Protein AF-A0AAV2PK85-F1 (afdb_monomer_lite)

pLDDT: mean 92.39, std 6.89, range [56.84, 98.12]

Structure (mmCIF, N/CA/C/O backbone):
data_AF-A0AAV2PK85-F1
#
_entry.id   AF-A0AAV2PK85-F1
#
loop_
_atom_site.group_PDB
_atom_site.id
_atom_site.type_symbol
_atom_site.label_atom_id
_atom_site.label_alt_id
_atom_site.label_comp_id
_atom_site.label_asym_id
_atom_site.label_entity_id
_atom_site.label_seq_id
_atom_site.pdbx_PDB_ins_code
_atom_site.Cartn_x
_atom_site.Cartn_y
_atom_site.Cartn_z
_atom_site.occupancy
_atom_site.B_iso_or_equiv
_atom_site.auth_seq_id
_atom_site.auth_comp_id
_atom_site.auth_asym_id
_atom_site.auth_atom_id
_atom_site.pdbx_PDB_model_num
ATOM 1 N N . GLY A 1 1 ? 4.253 -6.127 -37.379 1.00 59.47 1 GLY A N 1
ATOM 2 C CA . GLY A 1 1 ? 5.502 -5.522 -37.880 1.00 59.47 1 GLY A CA 1
ATOM 3 C C . GLY A 1 1 ? 6.590 -5.664 -36.836 1.00 59.47 1 GLY A C 1
ATOM 4 O O . GLY A 1 1 ? 6.291 -5.507 -35.657 1.00 59.47 1 GLY A O 1
ATOM 5 N N . VAL A 1 2 ? 7.814 -6.000 -37.244 1.00 76.62 2 VAL A N 1
ATOM 6 C CA . VAL A 1 2 ? 8.973 -6.124 -36.342 1.00 76.62 2 VAL A CA 1
ATOM 7 C C . VAL A 1 2 ? 9.462 -4.723 -35.966 1.00 76.62 2 VAL A C 1
ATOM 9 O O . VAL A 1 2 ? 9.690 -3.897 -36.845 1.00 76.62 2 VAL A O 1
ATOM 12 N N . LYS A 1 3 ? 9.608 -4.435 -34.667 1.00 79.31 3 LYS A N 1
ATOM 13 C CA . LYS A 1 3 ? 10.237 -3.194 -34.188 1.00 79.31 3 LYS A CA 1
ATOM 14 C C . LYS A 1 3 ? 11.736 -3.431 -34.026 1.00 79.31 3 LYS A C 1
ATOM 16 O O . LYS A 1 3 ? 12.142 -4.117 -33.093 1.00 79.31 3 LYS A O 1
ATOM 21 N N . ILE A 1 4 ? 12.535 -2.855 -34.920 1.00 84.31 4 ILE A N 1
ATOM 22 C CA . ILE A 1 4 ? 13.999 -2.849 -34.819 1.00 84.31 4 ILE A CA 1
ATOM 23 C C . ILE A 1 4 ? 14.411 -1.729 -33.852 1.00 84.31 4 ILE A C 1
ATOM 25 O O . ILE A 1 4 ? 13.827 -0.644 -33.865 1.00 84.31 4 ILE A O 1
ATOM 29 N N . ARG A 1 5 ? 15.370 -2.014 -32.968 1.00 86.06 5 ARG A N 1
ATOM 30 C CA . ARG A 1 5 ? 15.895 -1.085 -31.957 1.00 86.06 5 ARG A CA 1
ATOM 31 C C . ARG A 1 5 ? 17.401 -0.948 -32.137 1.00 86.06 5 ARG A C 1
ATOM 33 O O . ARG A 1 5 ? 18.081 -1.954 -32.322 1.00 86.06 5 ARG A O 1
ATOM 40 N N . GLU A 1 6 ? 17.906 0.276 -32.058 1.00 90.19 6 GLU A N 1
ATOM 41 C CA . GLU A 1 6 ? 19.338 0.551 -32.184 1.00 90.19 6 GLU A CA 1
ATOM 42 C C . GLU A 1 6 ? 20.122 0.024 -30.968 1.00 90.19 6 GLU A C 1
ATOM 44 O O . GLU A 1 6 ? 19.584 0.024 -29.848 1.00 90.19 6 GLU A O 1
ATOM 49 N N . PRO A 1 7 ? 21.381 -0.417 -31.148 1.00 90.00 7 PRO A N 1
ATOM 50 C CA . PRO A 1 7 ? 22.271 -0.730 -30.033 1.00 90.00 7 PRO A CA 1
ATOM 51 C C . PRO A 1 7 ? 22.404 0.459 -29.069 1.00 90.00 7 PRO A C 1
ATOM 53 O O . PRO A 1 7 ? 22.526 1.604 -29.490 1.00 90.00 7 PRO A O 1
ATOM 56 N N . GLY A 1 8 ? 22.352 0.189 -27.768 1.00 89.31 8 GLY A N 1
ATOM 57 C CA . GLY A 1 8 ? 22.358 1.189 -26.697 1.00 89.31 8 GLY A CA 1
ATOM 58 C C . GLY A 1 8 ? 20.991 1.813 -26.391 1.00 89.31 8 GLY A C 1
ATOM 59 O O . GLY A 1 8 ? 20.847 2.497 -25.377 1.00 89.31 8 GLY A O 1
ATOM 60 N N . SER A 1 9 ? 19.963 1.576 -27.214 1.00 93.56 9 SER A N 1
ATOM 61 C CA . SER A 1 9 ? 18.636 2.144 -26.955 1.00 93.56 9 SER A CA 1
ATOM 62 C C . SER A 1 9 ? 17.990 1.549 -25.700 1.00 93.56 9 SER A C 1
ATOM 64 O O . SER A 1 9 ? 18.077 0.346 -25.431 1.00 93.56 9 SER A O 1
ATOM 66 N N . THR A 1 10 ? 17.297 2.407 -24.945 1.00 93.81 10 THR A N 1
ATOM 67 C CA . THR A 1 10 ? 16.518 2.011 -23.767 1.00 93.81 10 THR A CA 1
ATOM 68 C C . THR A 1 10 ? 15.038 2.311 -23.960 1.00 93.81 10 THR A C 1
ATOM 70 O O . THR A 1 10 ? 14.653 3.329 -24.536 1.00 93.81 10 THR A O 1
ATOM 73 N N . TRP A 1 11 ? 14.181 1.412 -23.486 1.00 93.44 11 TRP A N 1
ATOM 74 C CA . TRP A 1 11 ? 12.735 1.623 -23.458 1.00 93.44 11 TRP A CA 1
ATOM 75 C C . TRP A 1 11 ? 12.108 0.960 -22.237 1.00 93.44 11 TRP A C 1
ATOM 77 O O . TRP A 1 11 ? 12.751 0.202 -21.516 1.00 93.44 11 TRP A O 1
ATOM 87 N N . PHE A 1 12 ? 10.835 1.259 -21.997 1.00 91.94 12 PHE A N 1
ATOM 88 C CA . PHE A 1 12 ? 10.068 0.647 -20.920 1.00 91.94 12 PHE A CA 1
ATOM 89 C C . PHE A 1 12 ? 8.977 -0.248 -21.496 1.00 91.94 12 PHE A C 1
ATOM 91 O O . PHE A 1 12 ? 8.308 0.126 -22.460 1.00 91.94 12 PHE A O 1
ATOM 98 N N . ASP A 1 13 ? 8.809 -1.412 -20.883 1.00 92.31 13 ASP A N 1
ATOM 99 C CA . ASP A 1 13 ? 7.694 -2.327 -21.100 1.00 92.31 13 ASP A CA 1
ATOM 100 C C . ASP A 1 13 ? 7.102 -2.677 -19.728 1.00 92.31 13 ASP A C 1
ATOM 102 O O . ASP A 1 13 ? 7.661 -3.466 -18.958 1.00 92.31 13 ASP A O 1
ATOM 106 N N . GLY A 1 14 ? 6.037 -1.961 -19.357 1.00 91.44 14 GLY A N 1
ATOM 107 C CA . GLY A 1 14 ? 5.518 -1.945 -17.991 1.00 91.44 14 GLY A CA 1
ATOM 108 C C . GLY A 1 14 ? 6.608 -1.595 -16.971 1.00 91.44 14 GLY A C 1
ATOM 109 O O . GLY A 1 14 ? 7.256 -0.552 -17.058 1.00 91.44 14 GLY A O 1
ATOM 110 N N . CYS A 1 15 ? 6.836 -2.500 -16.017 1.00 95.81 15 CYS A N 1
ATOM 111 C CA . CYS A 1 15 ? 7.839 -2.353 -14.958 1.00 95.81 15 CYS A CA 1
ATOM 112 C C . CYS A 1 15 ? 9.232 -2.877 -15.312 1.00 95.81 15 CYS A C 1
ATOM 114 O O . CYS A 1 15 ? 10.059 -3.092 -14.420 1.00 95.81 15 CYS A O 1
ATOM 116 N N . LYS A 1 16 ? 9.498 -3.095 -16.599 1.00 95.38 16 LYS A N 1
ATOM 117 C CA . LYS A 1 16 ? 10.803 -3.521 -17.093 1.00 95.38 16 LYS A CA 1
ATOM 118 C C . LYS A 1 16 ? 11.438 -2.383 -17.877 1.00 95.38 16 LYS A C 1
ATOM 120 O O . LYS A 1 16 ? 10.850 -1.875 -18.830 1.00 95.38 16 LYS A O 1
ATOM 125 N N . LYS A 1 17 ? 12.640 -1.992 -17.470 1.00 95.00 17 LYS A N 1
ATOM 126 C CA . LYS A 1 17 ? 13.553 -1.212 -18.296 1.00 95.00 17 LYS A CA 1
ATOM 127 C C . LYS A 1 17 ? 14.284 -2.198 -19.197 1.00 95.00 17 LYS A C 1
ATOM 129 O O . LYS A 1 17 ? 14.860 -3.173 -18.724 1.00 95.00 17 LYS A O 1
ATOM 134 N N . MET A 1 18 ? 14.207 -1.951 -20.488 1.00 95.31 18 MET A N 1
ATOM 135 C CA . MET A 1 18 ? 14.753 -2.797 -21.529 1.00 95.31 18 MET A CA 1
ATOM 136 C C . MET A 1 18 ? 15.912 -2.050 -22.178 1.00 95.31 18 MET A C 1
ATOM 138 O O . MET A 1 18 ? 15.741 -0.882 -22.534 1.00 95.31 18 MET A O 1
ATOM 142 N N . THR A 1 19 ? 17.051 -2.711 -22.342 1.00 95.31 19 THR A N 1
ATOM 143 C CA . THR A 1 19 ? 18.222 -2.156 -23.033 1.00 95.31 19 THR A CA 1
ATOM 144 C C . THR A 1 19 ? 18.630 -3.110 -24.146 1.00 95.31 19 THR A C 1
ATOM 146 O O . THR A 1 19 ? 18.769 -4.308 -23.902 1.00 95.31 19 THR A O 1
ATOM 149 N N . CYS A 1 20 ? 18.790 -2.604 -25.369 1.00 94.38 20 CYS A N 1
ATOM 150 C CA . CYS A 1 20 ? 19.356 -3.380 -26.473 1.00 94.38 20 CYS A CA 1
ATOM 151 C C . CYS A 1 20 ? 20.879 -3.228 -26.454 1.00 94.38 20 CYS A C 1
ATOM 153 O O . CYS A 1 20 ? 21.383 -2.141 -26.711 1.00 94.38 20 CYS A O 1
ATOM 155 N N . GLU A 1 21 ? 21.619 -4.293 -26.173 1.00 93.75 21 GLU A N 1
ATOM 156 C CA . GLU A 1 21 ? 23.083 -4.300 -26.155 1.00 93.75 21 GLU A CA 1
ATOM 157 C C . GLU A 1 21 ? 23.589 -5.382 -27.103 1.00 93.75 21 GLU A C 1
ATOM 159 O O . GLU A 1 21 ? 23.391 -6.574 -26.870 1.00 93.75 21 GLU A O 1
ATOM 164 N N . SER A 1 22 ? 24.218 -4.960 -28.203 1.00 89.25 22 SER A N 1
ATOM 165 C CA . SER A 1 22 ? 24.860 -5.861 -29.172 1.00 89.25 22 SER A CA 1
ATOM 166 C C . SER A 1 22 ? 23.969 -7.033 -29.621 1.00 89.25 22 SER A C 1
ATOM 168 O O . SER A 1 22 ? 24.406 -8.179 -29.663 1.00 89.25 22 SER A O 1
ATOM 170 N N . GLY A 1 23 ? 22.694 -6.754 -29.919 1.00 87.00 23 GLY A N 1
ATOM 171 C CA . GLY A 1 23 ? 21.713 -7.756 -30.362 1.00 87.00 23 GLY A CA 1
ATOM 172 C C . GLY A 1 23 ? 20.995 -8.514 -29.237 1.00 87.00 23 GLY A C 1
ATOM 173 O O . GLY A 1 23 ? 20.079 -9.283 -29.521 1.00 87.00 23 GLY A O 1
ATOM 174 N N . ASN A 1 24 ? 21.347 -8.270 -27.972 1.00 91.06 24 ASN A N 1
ATOM 175 C CA . ASN A 1 24 ? 20.694 -8.858 -26.804 1.00 91.06 24 ASN A CA 1
ATOM 176 C C . ASN A 1 24 ? 19.797 -7.844 -26.094 1.00 91.06 24 ASN A C 1
ATOM 178 O O . ASN A 1 24 ? 20.070 -6.647 -26.081 1.00 91.06 24 ASN A O 1
ATOM 182 N N . ILE A 1 25 ? 18.720 -8.331 -25.476 1.00 93.44 25 ILE A N 1
ATOM 183 C CA . ILE A 1 25 ? 17.814 -7.500 -24.678 1.00 93.44 25 ILE A CA 1
ATOM 184 C C . ILE A 1 25 ? 18.058 -7.770 -23.194 1.00 93.44 25 ILE A C 1
ATOM 186 O O . ILE A 1 25 ? 17.612 -8.792 -22.665 1.00 93.44 25 ILE A O 1
ATOM 190 N N . ASN A 1 26 ? 18.681 -6.810 -22.517 1.00 95.06 26 ASN A N 1
ATOM 191 C CA . ASN A 1 26 ? 18.799 -6.787 -21.064 1.00 95.06 26 ASN A CA 1
ATOM 192 C C . ASN A 1 26 ? 17.505 -6.254 -20.446 1.00 95.06 26 ASN A C 1
ATOM 194 O O . ASN A 1 26 ? 16.913 -5.295 -20.946 1.00 95.06 26 ASN A O 1
ATOM 198 N N . LYS A 1 27 ? 17.048 -6.891 -19.364 1.00 95.06 27 LYS A N 1
ATOM 199 C CA . LYS A 1 27 ? 15.785 -6.560 -18.691 1.00 95.06 27 LYS A CA 1
ATOM 200 C C . LYS A 1 27 ? 16.057 -6.272 -17.225 1.00 95.06 27 LYS A C 1
ATOM 202 O O . LYS A 1 27 ? 16.444 -7.163 -16.475 1.00 95.06 27 LYS A O 1
ATOM 207 N N . GLU A 1 28 ? 15.784 -5.049 -16.810 1.00 95.44 28 GLU A N 1
ATOM 208 C CA . GLU A 1 28 ? 15.950 -4.592 -15.436 1.00 95.44 28 GLU A CA 1
ATOM 209 C C . GLU A 1 28 ? 14.611 -4.147 -14.858 1.00 95.44 28 GLU A C 1
ATOM 211 O O . GLU A 1 28 ? 13.704 -3.733 -15.579 1.00 95.44 28 GLU A O 1
ATOM 216 N N . PHE A 1 29 ? 14.472 -4.190 -13.536 1.00 95.19 29 PHE A N 1
ATOM 217 C CA . PHE A 1 29 ? 13.296 -3.620 -12.887 1.00 95.19 29 PHE A CA 1
ATOM 218 C C . PHE A 1 29 ? 13.336 -2.087 -12.956 1.00 95.19 29 PHE A C 1
ATOM 220 O O . PHE A 1 29 ? 14.317 -1.461 -12.549 1.00 95.19 29 PHE A O 1
ATOM 227 N N . ALA A 1 30 ? 12.251 -1.476 -13.431 1.00 94.50 30 ALA A N 1
ATOM 228 C CA . ALA A 1 30 ? 12.103 -0.029 -13.551 1.00 94.50 30 ALA A CA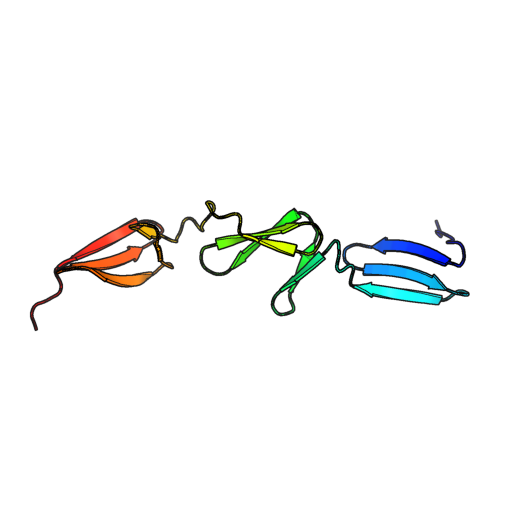 1
ATOM 229 C C . ALA A 1 30 ? 11.850 0.629 -12.179 1.00 94.50 30 ALA A C 1
ATOM 231 O O . ALA A 1 30 ? 10.744 1.084 -11.885 1.00 94.50 30 ALA A O 1
ATOM 232 N N . LYS A 1 31 ? 12.887 0.685 -11.332 1.00 91.31 31 LYS A N 1
ATOM 233 C CA . LYS A 1 31 ? 12.827 1.181 -9.940 1.00 91.31 31 LYS A CA 1
ATOM 234 C C . LYS A 1 31 ? 12.258 2.594 -9.783 1.00 91.31 31 LYS A C 1
ATOM 236 O O . LYS A 1 31 ? 11.781 2.918 -8.711 1.00 91.31 31 LYS A O 1
ATOM 241 N N . ASN A 1 32 ? 12.324 3.426 -10.819 1.00 91.12 32 ASN A N 1
ATOM 242 C CA . ASN A 1 32 ? 11.833 4.808 -10.824 1.00 91.12 32 ASN A CA 1
ATOM 243 C C . ASN A 1 32 ? 10.418 4.964 -11.409 1.00 91.12 32 ASN A C 1
ATOM 245 O O . ASN A 1 32 ? 9.920 6.079 -11.520 1.00 91.12 32 ASN A O 1
ATOM 249 N N . LYS A 1 33 ? 9.788 3.864 -11.830 1.00 91.75 33 LYS A N 1
ATOM 250 C CA . LYS A 1 33 ? 8.418 3.845 -12.360 1.00 91.75 33 LYS A CA 1
ATOM 251 C C . LYS A 1 33 ? 7.517 2.860 -11.637 1.00 91.75 33 LYS A C 1
ATOM 253 O O . LYS A 1 33 ? 6.306 2.974 -11.732 1.00 91.75 33 LYS A O 1
ATOM 258 N N . CYS A 1 34 ? 8.090 1.877 -10.955 1.00 96.75 34 CYS A N 1
ATOM 259 C CA . CYS A 1 34 ? 7.321 0.814 -10.341 1.00 96.75 34 CYS A CA 1
ATOM 260 C C . CYS A 1 34 ? 7.756 0.547 -8.918 1.00 96.75 34 CYS A C 1
ATOM 262 O O . CYS A 1 34 ? 8.939 0.569 -8.581 1.00 96.75 34 CYS A O 1
ATOM 264 N N . CYS A 1 35 ? 6.766 0.225 -8.104 1.00 97.25 35 CYS A N 1
ATOM 265 C CA . CYS A 1 35 ? 6.942 -0.085 -6.706 1.00 97.25 35 CYS A CA 1
ATOM 266 C C . CYS A 1 35 ? 6.965 -1.598 -6.548 1.00 97.25 35 CYS A C 1
ATOM 268 O O . CYS A 1 35 ? 6.103 -2.292 -7.085 1.00 97.25 35 CYS A O 1
ATOM 270 N N . LYS A 1 36 ? 7.936 -2.117 -5.795 1.00 96.25 36 LYS A N 1
ATOM 271 C CA . LYS A 1 36 ? 7.963 -3.522 -5.384 1.00 96.25 36 LYS A CA 1
ATOM 2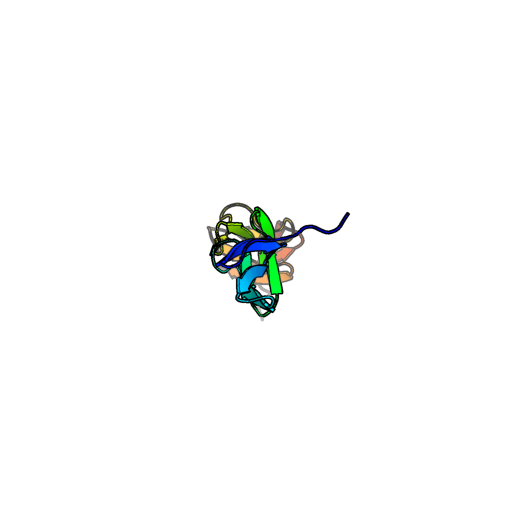72 C C . LYS A 1 36 ? 7.742 -3.590 -3.880 1.00 96.25 36 LYS A C 1
ATOM 274 O O . LYS A 1 36 ? 8.628 -3.223 -3.115 1.00 96.25 36 LYS A O 1
ATOM 279 N N . VAL A 1 37 ? 6.566 -4.045 -3.461 1.00 94.81 37 VAL A N 1
ATOM 280 C CA . VAL A 1 37 ? 6.169 -4.123 -2.048 1.00 94.81 37 VAL A CA 1
ATOM 281 C C . VAL A 1 37 ? 5.824 -5.570 -1.726 1.00 94.81 37 VAL A C 1
ATOM 283 O O . VAL A 1 37 ? 4.920 -6.136 -2.334 1.00 94.81 37 VAL A O 1
ATOM 286 N N . ASN A 1 38 ? 6.566 -6.180 -0.795 1.00 92.44 38 ASN A N 1
ATOM 287 C CA . ASN A 1 38 ? 6.383 -7.576 -0.367 1.00 92.44 38 ASN A CA 1
ATOM 288 C C . ASN A 1 38 ? 6.275 -8.566 -1.546 1.00 92.44 38 ASN A C 1
ATOM 290 O O . ASN A 1 38 ? 5.396 -9.418 -1.586 1.00 92.44 38 ASN A O 1
ATOM 294 N N . GLY A 1 39 ? 7.132 -8.404 -2.558 1.00 92.94 39 GLY A N 1
ATOM 295 C CA . GLY A 1 39 ? 7.138 -9.253 -3.757 1.00 92.94 39 GLY A CA 1
ATOM 296 C C . GLY A 1 39 ? 6.114 -8.877 -4.834 1.00 92.94 39 GLY A C 1
ATOM 297 O O . GLY A 1 39 ? 6.315 -9.248 -5.988 1.00 92.94 39 GLY A O 1
ATOM 298 N N . THR A 1 40 ? 5.097 -8.075 -4.512 1.00 95.56 40 THR A N 1
ATOM 299 C CA . THR A 1 40 ? 4.108 -7.584 -5.484 1.00 95.56 40 THR A CA 1
ATOM 300 C C . THR A 1 40 ? 4.630 -6.344 -6.203 1.00 95.56 40 THR A C 1
ATOM 302 O O . THR A 1 40 ? 5.251 -5.475 -5.586 1.00 95.56 40 THR A O 1
ATOM 305 N N . VAL A 1 41 ? 4.393 -6.265 -7.513 1.00 96.44 41 VAL A N 1
ATOM 306 C CA . VAL A 1 41 ? 4.803 -5.141 -8.361 1.00 96.44 41 VAL A CA 1
ATOM 307 C C . VAL A 1 41 ? 3.589 -4.288 -8.708 1.00 96.44 41 VAL A C 1
ATOM 309 O O . VAL A 1 41 ? 2.583 -4.813 -9.175 1.00 96.44 41 VAL A O 1
ATOM 312 N N . TYR A 1 42 ? 3.726 -2.980 -8.517 1.00 96.62 42 TYR A N 1
ATOM 313 C CA . TYR A 1 42 ? 2.714 -1.978 -8.827 1.00 96.62 42 TYR A CA 1
ATOM 314 C C . TYR A 1 42 ? 3.263 -0.999 -9.864 1.00 96.62 42 TYR A C 1
ATOM 316 O O . TYR A 1 42 ? 4.381 -0.494 -9.701 1.00 96.62 42 TYR A O 1
ATOM 324 N N . THR A 1 43 ? 2.499 -0.738 -10.925 1.00 96.38 43 THR A N 1
ATOM 325 C CA . THR A 1 43 ? 2.847 0.279 -11.928 1.00 96.38 43 THR A CA 1
ATOM 326 C C . THR A 1 43 ? 2.647 1.684 -11.371 1.00 96.38 43 THR A C 1
ATOM 328 O O . THR A 1 43 ? 1.906 1.874 -10.408 1.00 96.38 43 THR A O 1
ATOM 331 N N . ASP A 1 44 ? 3.274 2.681 -11.991 1.00 95.12 44 ASP A N 1
ATOM 332 C CA . ASP A 1 44 ? 3.046 4.084 -11.641 1.00 95.12 44 ASP A CA 1
ATOM 333 C C . ASP A 1 44 ? 1.547 4.430 -11.659 1.00 95.12 44 ASP A C 1
ATOM 335 O O . ASP A 1 44 ? 0.809 4.003 -12.551 1.00 95.12 44 ASP A O 1
ATOM 339 N N . GLY A 1 45 ? 1.087 5.142 -10.633 1.00 93.81 45 GLY A N 1
ATOM 340 C CA . GLY A 1 45 ? -0.317 5.486 -10.412 1.00 93.81 45 GLY A CA 1
ATOM 341 C C . GLY A 1 45 ? -1.209 4.338 -9.926 1.00 93.81 45 GLY A C 1
ATOM 342 O O . GLY A 1 45 ? -2.349 4.593 -9.536 1.00 93.81 45 GLY A O 1
ATOM 343 N N . GLN A 1 46 ? -0.731 3.087 -9.904 1.00 96.00 46 GLN A N 1
ATOM 344 C CA . GLN A 1 46 ? -1.526 1.964 -9.409 1.00 96.00 46 GLN A CA 1
ATOM 345 C C . GLN A 1 46 ? -1.788 2.118 -7.910 1.00 96.00 46 GLN A C 1
ATOM 347 O O . GLN A 1 46 ? -0.872 2.399 -7.130 1.00 96.00 46 GLN A O 1
ATOM 352 N N . LYS A 1 47 ? -3.047 1.892 -7.525 1.00 95.00 47 LYS A N 1
ATOM 353 C CA . LYS A 1 47 ? -3.520 1.934 -6.143 1.00 95.00 47 LYS A CA 1
ATOM 354 C C . LYS A 1 47 ? -3.658 0.537 -5.550 1.00 95.00 47 LYS A C 1
ATOM 356 O O . LYS A 1 47 ? -3.983 -0.411 -6.266 1.00 95.00 47 LYS A O 1
ATOM 361 N N . TRP A 1 48 ? -3.436 0.418 -4.247 1.00 95.06 48 TRP A N 1
ATOM 362 C CA . TRP A 1 48 ? -3.714 -0.789 -3.464 1.00 95.06 48 TRP A CA 1
ATOM 363 C C . TRP A 1 48 ? -3.958 -0.430 -2.000 1.00 95.06 48 TRP A C 1
ATOM 365 O O . TRP A 1 48 ? -3.772 0.716 -1.608 1.00 95.06 48 TRP A O 1
ATOM 375 N N . TYR A 1 49 ? -4.344 -1.406 -1.182 1.00 92.69 49 TYR A N 1
ATOM 376 C CA . TYR A 1 49 ? -4.507 -1.213 0.257 1.00 92.69 49 TYR A CA 1
ATOM 377 C C . TYR A 1 49 ? -3.453 -1.992 1.037 1.00 92.69 49 TYR A C 1
ATOM 379 O O . TYR A 1 49 ? -3.105 -3.121 0.685 1.00 92.69 49 TYR A O 1
ATOM 387 N N . LYS A 1 50 ? -2.933 -1.380 2.101 1.00 92.12 50 LYS A N 1
ATOM 388 C CA . LYS A 1 50 ? -2.077 -2.033 3.095 1.00 92.12 50 LYS A CA 1
ATOM 389 C C . LYS A 1 50 ? -2.707 -1.828 4.471 1.00 92.12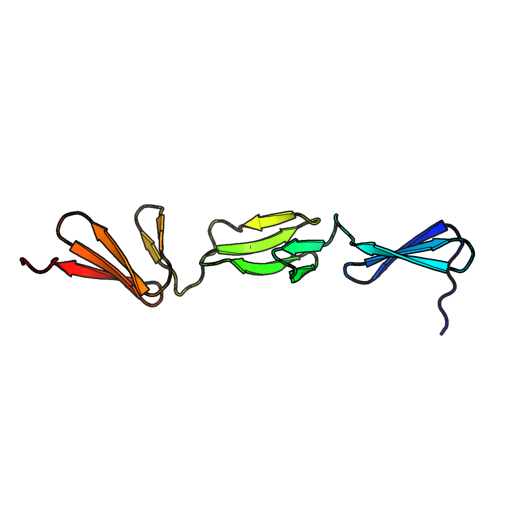 50 LYS A C 1
ATOM 391 O O . LYS A 1 50 ? -2.629 -0.732 5.028 1.00 92.12 50 LYS A O 1
ATOM 396 N N . GLY A 1 51 ? -3.342 -2.879 4.992 1.00 91.06 51 GLY A N 1
ATOM 397 C CA . GLY A 1 51 ? -4.259 -2.747 6.126 1.00 91.06 51 GLY A CA 1
ATOM 398 C C . GLY A 1 51 ? -5.367 -1.760 5.761 1.00 91.06 51 GLY A C 1
ATOM 399 O O . GLY A 1 51 ? -5.930 -1.829 4.669 1.00 91.06 51 GLY A O 1
ATOM 400 N N . CYS A 1 52 ? -5.602 -0.775 6.621 1.00 94.06 52 CYS A N 1
ATOM 401 C CA . CYS A 1 52 ? -6.587 0.270 6.364 1.00 94.06 52 CYS A CA 1
ATOM 402 C C . CYS A 1 52 ? -6.176 1.331 5.348 1.00 94.06 52 CYS A C 1
ATOM 404 O O . CYS A 1 52 ? -7.047 2.059 4.893 1.00 94.06 52 CYS A O 1
ATOM 406 N N . TYR A 1 53 ? -4.897 1.474 5.009 1.00 93.12 53 TYR A N 1
ATOM 407 C CA . TYR A 1 53 ? -4.426 2.635 4.255 1.00 93.12 53 TYR A CA 1
ATOM 408 C C . TYR A 1 53 ? -4.438 2.384 2.751 1.00 93.12 53 TYR A C 1
ATOM 410 O O . TYR A 1 53 ? -3.886 1.383 2.283 1.00 93.12 53 TYR A O 1
ATOM 418 N N . GLU A 1 54 ? -5.024 3.312 1.992 1.00 93.88 54 GLU A N 1
ATOM 419 C CA . GLU A 1 54 ? -4.818 3.373 0.549 1.00 93.88 54 GLU A CA 1
ATOM 420 C C . GLU A 1 54 ? -3.381 3.818 0.254 1.00 93.88 54 GLU A C 1
ATOM 422 O O . GLU A 1 54 ? -2.841 4.769 0.827 1.00 93.88 54 GLU A O 1
ATOM 427 N N . MET A 1 55 ? -2.761 3.095 -0.662 1.00 95.62 55 MET A N 1
ATOM 428 C CA . MET A 1 55 ? -1.411 3.297 -1.144 1.00 95.62 55 MET A CA 1
ATOM 429 C C . MET A 1 55 ? -1.468 3.575 -2.641 1.00 95.62 55 MET A C 1
ATOM 431 O O . MET A 1 55 ? -2.305 3.026 -3.356 1.00 95.62 55 MET A O 1
ATOM 435 N N . THR A 1 56 ? -0.554 4.400 -3.132 1.00 96.00 56 THR A N 1
ATOM 436 C CA . THR A 1 56 ? -0.35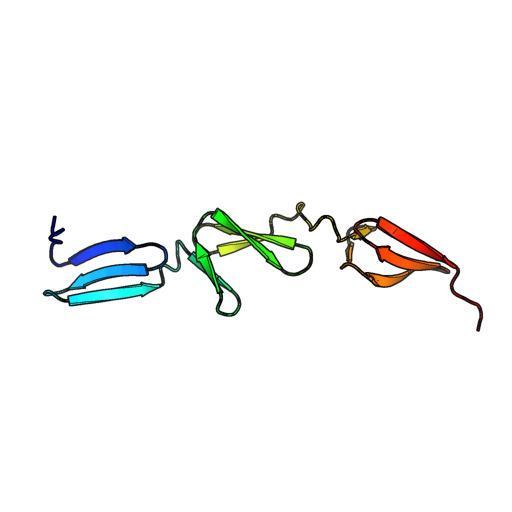3 4.648 -4.561 1.00 96.00 56 THR A CA 1
ATOM 437 C C . THR A 1 56 ? 1.129 4.560 -4.883 1.00 96.00 56 THR A C 1
ATOM 439 O O . THR A 1 56 ? 1.966 5.061 -4.131 1.00 96.00 56 THR A O 1
ATOM 442 N N . CYS A 1 57 ? 1.475 3.937 -6.005 1.00 96.69 57 CYS A N 1
ATOM 443 C CA . CYS A 1 57 ? 2.845 3.961 -6.491 1.00 96.69 57 CYS A CA 1
ATOM 444 C C . CYS A 1 57 ? 3.072 5.266 -7.242 1.00 96.69 57 CYS A C 1
ATOM 446 O O . CYS A 1 57 ? 2.334 5.561 -8.179 1.00 96.69 57 CYS A O 1
ATOM 448 N N . LYS A 1 58 ? 4.080 6.042 -6.850 1.00 95.94 58 LYS A N 1
ATOM 449 C CA . LYS A 1 58 ? 4.437 7.281 -7.539 1.00 95.94 58 LYS A CA 1
ATOM 450 C C . LYS A 1 58 ? 5.938 7.337 -7.752 1.00 95.94 58 LYS A C 1
ATOM 452 O O . LYS A 1 58 ? 6.706 7.399 -6.793 1.00 95.94 58 LYS A O 1
ATOM 457 N N . SER A 1 59 ? 6.357 7.282 -9.007 1.00 94.62 59 SER A N 1
ATOM 458 C CA . SER A 1 59 ? 7.760 7.316 -9.426 1.00 94.62 59 SER A CA 1
ATOM 459 C C . SER A 1 59 ? 8.627 6.273 -8.710 1.00 94.62 59 SER A C 1
ATOM 461 O O . SER A 1 59 ? 9.755 6.546 -8.303 1.00 94.62 59 SER A O 1
ATOM 463 N N . GLY A 1 60 ? 8.081 5.067 -8.517 1.00 95.62 60 GLY A N 1
ATOM 464 C CA . GLY A 1 60 ? 8.765 3.972 -7.821 1.00 95.62 60 GLY A CA 1
ATOM 465 C C . GLY A 1 60 ? 8.720 4.025 -6.292 1.00 95.62 60 GLY A C 1
ATOM 466 O O . GLY A 1 60 ? 9.247 3.129 -5.632 1.00 95.62 60 GLY A O 1
ATOM 467 N N . ILE A 1 61 ? 8.055 5.031 -5.721 1.00 95.62 61 ILE A N 1
ATOM 468 C CA . ILE A 1 61 ? 7.898 5.201 -4.278 1.00 95.62 61 ILE A CA 1
ATOM 469 C C . ILE A 1 61 ? 6.452 4.859 -3.887 1.00 95.62 61 ILE A C 1
ATOM 471 O O . ILE A 1 61 ? 5.516 5.470 -4.407 1.00 95.62 61 ILE A O 1
ATOM 475 N N . PRO A 1 62 ? 6.229 3.893 -2.977 1.00 95.38 62 PRO A N 1
ATOM 476 C CA . PRO A 1 62 ? 4.930 3.691 -2.348 1.00 95.38 62 PRO A CA 1
ATOM 477 C C . PRO A 1 62 ? 4.574 4.886 -1.463 1.00 95.38 62 PRO A C 1
ATOM 479 O O . PRO A 1 62 ? 5.268 5.158 -0.486 1.00 95.38 62 PRO A O 1
ATOM 482 N N . ILE A 1 63 ? 3.479 5.574 -1.769 1.00 94.69 63 ILE A N 1
ATOM 483 C CA . ILE A 1 63 ? 2.982 6.707 -0.984 1.00 94.69 63 ILE A CA 1
ATOM 484 C C . ILE A 1 63 ? 1.639 6.315 -0.374 1.00 94.69 63 ILE A C 1
ATOM 486 O O . ILE A 1 63 ? 0.749 5.859 -1.090 1.00 94.69 63 ILE A O 1
ATOM 490 N N . SER A 1 64 ? 1.492 6.484 0.941 1.00 91.88 64 SER A N 1
ATOM 491 C CA . SER A 1 64 ? 0.177 6.419 1.586 1.00 91.88 64 SER A CA 1
ATOM 492 C C . SER A 1 64 ? -0.580 7.699 1.269 1.00 91.88 64 SER A C 1
ATOM 494 O O . SER A 1 64 ? -0.050 8.793 1.465 1.00 91.88 64 SER A O 1
ATOM 496 N N . THR A 1 65 ? -1.818 7.583 0.803 1.00 83.00 65 THR A N 1
ATOM 497 C CA . THR A 1 65 ? -2.651 8.755 0.507 1.00 83.00 65 THR A CA 1
ATOM 498 C C . THR A 1 65 ? -3.256 9.386 1.766 1.00 83.00 65 THR A C 1
ATOM 500 O O . THR A 1 65 ? -4.044 10.315 1.639 1.00 83.00 65 THR A O 1
ATOM 503 N N . GLY A 1 66 ? -2.874 8.909 2.963 1.00 71.62 66 GLY A N 1
ATOM 504 C CA . GLY A 1 66 ? -3.053 9.553 4.273 1.00 71.62 66 GLY A CA 1
ATOM 505 C C . GLY A 1 66 ? -4.493 9.613 4.784 1.00 71.62 66 GLY A C 1
ATOM 506 O O . GLY A 1 66 ? -4.811 9.052 5.831 1.00 71.62 66 GLY A O 1
ATOM 507 N N . ASP A 1 67 ? -5.363 10.263 4.023 1.00 76.69 67 ASP A N 1
ATOM 508 C CA . ASP A 1 67 ? -6.762 10.508 4.370 1.00 76.69 67 ASP A CA 1
ATOM 509 C C . ASP A 1 67 ? -7.708 9.433 3.830 1.00 76.69 67 ASP A C 1
ATOM 511 O O . ASP A 1 67 ? -8.820 9.260 4.329 1.00 76.69 67 ASP A O 1
ATOM 515 N N . HIS A 1 68 ? -7.256 8.665 2.839 1.00 85.62 68 HIS A N 1
ATOM 516 C CA . HIS A 1 68 ? -8.034 7.580 2.258 1.00 85.62 68 HIS A CA 1
ATOM 517 C C . HIS A 1 68 ? -7.753 6.274 3.002 1.00 85.62 68 HIS A C 1
ATOM 519 O O . HIS A 1 68 ? -6.741 5.609 2.762 1.00 85.62 68 HIS A O 1
ATOM 525 N N . ILE A 1 69 ? -8.665 5.913 3.906 1.00 92.12 69 ILE A N 1
ATOM 526 C CA . ILE A 1 69 ? -8.707 4.585 4.519 1.00 92.12 69 ILE A CA 1
ATOM 527 C C . ILE A 1 69 ? -9.844 3.741 3.936 1.00 92.12 69 ILE A C 1
ATOM 529 O O . ILE A 1 69 ? -10.821 4.278 3.407 1.00 92.12 69 ILE A O 1
ATOM 533 N N . LEU A 1 70 ? -9.730 2.415 4.032 1.00 93.62 70 LEU A N 1
ATOM 534 C CA . LEU A 1 70 ? -10.813 1.497 3.683 1.00 93.62 70 LEU A CA 1
ATOM 535 C C . LEU A 1 70 ? -12.091 1.862 4.441 1.00 93.62 70 LEU A C 1
ATOM 537 O O . LEU A 1 70 ? -12.057 2.123 5.640 1.00 93.62 70 LEU A O 1
ATOM 541 N N . LYS A 1 71 ? -13.236 1.799 3.752 1.00 93.38 71 LYS A N 1
ATOM 542 C CA . LYS A 1 71 ? -14.555 2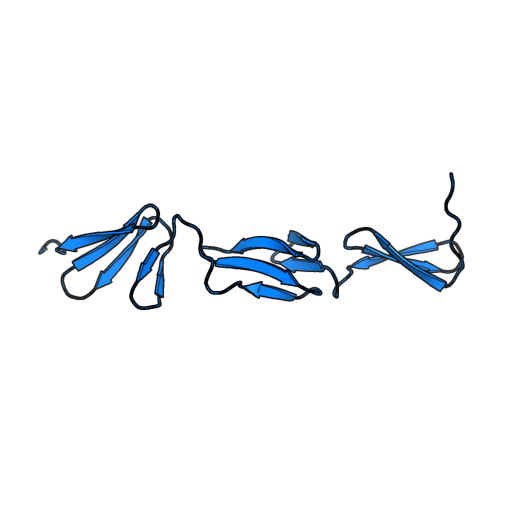.097 4.341 1.00 93.38 71 LYS A CA 1
ATOM 543 C C . LYS A 1 71 ? -14.931 1.178 5.503 1.00 93.38 71 LYS A C 1
ATOM 545 O O . LYS A 1 71 ? -15.824 1.515 6.263 1.00 93.38 71 LYS A O 1
ATOM 550 N N . THR A 1 72 ? -14.299 0.014 5.605 1.00 95.94 72 THR A N 1
ATOM 551 C CA . THR A 1 72 ? -14.497 -0.937 6.703 1.00 95.94 72 THR A CA 1
ATOM 552 C C . THR A 1 72 ? -13.680 -0.584 7.945 1.00 95.94 72 THR A C 1
ATOM 554 O O . THR A 1 72 ? -13.993 -1.075 9.024 1.00 95.94 72 THR A O 1
ATOM 557 N N . CYS A 1 73 ? -12.673 0.280 7.815 1.00 96.38 73 CYS A N 1
ATOM 558 C CA . CYS A 1 73 ? -11.840 0.734 8.919 1.00 96.38 73 CYS A CA 1
ATOM 559 C C . CYS A 1 73 ? -12.419 1.964 9.611 1.00 96.38 73 CYS A C 1
ATOM 561 O O . CYS A 1 73 ? -13.089 2.795 8.996 1.00 96.38 73 CYS A O 1
ATOM 563 N N . CYS A 1 74 ? -12.095 2.119 10.890 1.00 96.06 74 CYS A N 1
ATOM 564 C CA . CYS A 1 74 ? -12.580 3.217 11.715 1.00 96.06 74 CYS A CA 1
ATOM 565 C C . CYS A 1 74 ? -11.452 4.200 12.014 1.00 96.06 74 CYS A C 1
ATOM 567 O O . CYS A 1 74 ? -10.328 3.792 12.301 1.00 96.06 74 CYS A O 1
ATOM 569 N N . LYS A 1 75 ? -11.756 5.501 12.001 1.00 94.75 75 LYS A N 1
ATOM 570 C CA . LYS A 1 75 ? -10.861 6.552 12.501 1.00 94.75 75 LYS A CA 1
ATOM 571 C C . LYS A 1 75 ? -11.442 7.103 13.799 1.00 94.75 75 LYS A C 1
ATOM 573 O O . LYS A 1 75 ? -12.514 7.698 13.781 1.00 94.75 75 LYS A O 1
ATOM 578 N N . HIS A 1 76 ? -10.738 6.919 14.912 1.00 94.00 76 HIS A N 1
ATOM 579 C CA . HIS A 1 76 ? -11.166 7.369 16.239 1.00 94.00 76 HIS A CA 1
ATOM 580 C C . HIS A 1 76 ? -10.019 8.090 16.943 1.00 94.00 76 HIS A C 1
ATOM 582 O O . HIS A 1 76 ? -8.918 7.553 17.048 1.00 94.00 76 HIS A O 1
ATOM 588 N N . LYS A 1 77 ? -10.250 9.342 17.363 1.00 93.06 77 LYS A N 1
ATOM 589 C CA . LYS A 1 77 ? -9.249 10.225 18.003 1.00 93.06 77 LYS A CA 1
ATOM 590 C C . LYS A 1 77 ? -7.878 10.238 17.296 1.00 93.06 77 LYS A C 1
ATOM 592 O O . LYS A 1 77 ? -6.826 10.177 17.925 1.00 93.06 77 LYS A O 1
ATOM 597 N N . GLY A 1 78 ? -7.888 10.286 15.962 1.00 90.44 78 GLY A N 1
ATOM 598 C CA . GLY A 1 78 ? -6.672 10.319 15.137 1.00 90.44 78 GLY A CA 1
ATOM 599 C C . GLY A 1 78 ? -5.981 8.965 14.928 1.00 90.44 78 GLY A C 1
ATOM 600 O O . GLY A 1 78 ? -5.069 8.886 14.108 1.00 90.44 78 GLY A O 1
ATOM 601 N N . LYS A 1 79 ? -6.433 7.896 15.590 1.00 92.69 79 LYS A N 1
ATOM 602 C CA . LYS A 1 79 ? -5.974 6.520 15.362 1.00 92.69 79 LYS A CA 1
ATOM 603 C C . LYS A 1 79 ? -6.880 5.814 14.355 1.00 92.69 79 LYS A C 1
ATOM 605 O O . LYS A 1 79 ? -8.064 6.131 14.250 1.00 92.69 79 LYS A O 1
ATOM 610 N N . VAL A 1 80 ? -6.310 4.875 13.606 1.00 94.38 80 VAL A N 1
ATOM 611 C CA . VAL A 1 80 ? -7.030 4.037 12.640 1.00 94.38 80 VAL A CA 1
ATOM 612 C C . VAL A 1 80 ? -7.089 2.615 13.180 1.00 94.38 80 VAL A C 1
ATOM 614 O O . VAL A 1 80 ? -6.079 2.106 13.662 1.00 94.38 80 VAL A O 1
ATOM 617 N N . TYR A 1 81 ? -8.266 2.007 13.095 1.00 95.75 81 TYR A N 1
ATOM 618 C CA . TYR A 1 81 ? -8.560 0.666 13.583 1.00 95.75 81 TYR A CA 1
ATOM 619 C C . TYR A 1 81 ? -9.075 -0.195 12.430 1.00 95.75 81 TYR A C 1
ATOM 621 O O . TYR A 1 81 ? -9.902 0.264 11.633 1.00 95.75 81 TYR A O 1
ATOM 629 N N . GLU A 1 82 ? -8.571 -1.425 12.338 1.00 96.44 82 GLU A N 1
ATOM 630 C CA . GLU A 1 82 ? -9.022 -2.411 11.355 1.00 96.44 82 GLU A CA 1
ATOM 631 C C . GLU A 1 82 ? -10.435 -2.907 11.673 1.00 96.44 82 GLU A C 1
ATOM 633 O O . GLU A 1 82 ? -10.934 -2.746 12.788 1.00 96.44 82 GLU A O 1
ATOM 638 N N . ASN A 1 83 ? -11.098 -3.498 10.678 1.00 96.94 83 ASN A N 1
ATOM 639 C CA . ASN A 1 83 ? -12.405 -4.105 10.897 1.00 96.94 83 ASN A CA 1
ATOM 640 C C . ASN A 1 83 ? -12.307 -5.206 11.963 1.00 96.94 83 ASN A C 1
ATOM 642 O O . ASN A 1 83 ? -11.354 -5.979 11.971 1.00 96.94 83 ASN A O 1
ATOM 646 N N . ASP A 1 84 ? -13.296 -5.248 12.849 1.00 96.75 84 ASP A N 1
ATOM 647 C CA . ASP A 1 84 ? -13.410 -6.129 14.016 1.00 96.75 84 ASP A CA 1
ATOM 648 C C . ASP A 1 84 ? -12.329 -5.922 15.089 1.00 96.75 84 ASP A C 1
ATOM 650 O O . ASP A 1 84 ? -12.314 -6.620 16.104 1.00 96.75 84 ASP A O 1
ATOM 654 N N . GLN A 1 85 ? -11.449 -4.927 14.929 1.00 97.44 85 GLN A N 1
ATOM 655 C CA . GLN A 1 85 ? -10.487 -4.580 15.964 1.00 97.44 85 GLN A CA 1
ATOM 656 C C . GLN A 1 85 ? -11.209 -3.993 17.181 1.00 97.44 85 GLN A C 1
ATOM 658 O O . GLN A 1 85 ? -11.983 -3.036 17.065 1.00 97.44 85 GLN A O 1
ATOM 663 N N . THR A 1 86 ? -10.893 -4.530 18.358 1.00 96.94 86 THR A N 1
ATOM 664 C CA . THR A 1 86 ? -11.397 -4.053 19.646 1.00 96.94 86 THR A CA 1
ATOM 665 C C . THR A 1 86 ? -10.338 -3.264 20.408 1.00 96.94 86 THR A C 1
ATOM 667 O O . THR A 1 86 ? -9.154 -3.609 20.368 1.00 96.94 86 THR A O 1
ATOM 670 N N . TRP A 1 87 ? -10.747 -2.231 21.140 1.00 96.50 87 TRP A N 1
ATOM 671 C CA . TRP A 1 87 ? -9.878 -1.513 22.073 1.00 96.50 87 TRP A CA 1
ATOM 672 C C . TRP A 1 87 ? -10.665 -0.994 23.272 1.00 96.50 87 TRP A C 1
ATOM 674 O O . TRP A 1 87 ? -11.833 -0.625 23.155 1.00 96.50 87 TRP A O 1
ATOM 684 N N . GLU A 1 88 ? -10.009 -0.938 24.422 1.00 95.50 88 GLU A N 1
ATOM 685 C CA . GLU A 1 88 ? -10.569 -0.340 25.629 1.00 95.50 88 GLU A CA 1
ATOM 686 C C . GLU A 1 88 ? -10.264 1.159 25.663 1.00 95.50 88 GLU A C 1
ATOM 688 O O . GLU A 1 88 ? -9.185 1.611 25.264 1.00 95.50 88 GLU A O 1
ATOM 693 N N . GLU A 1 89 ? -11.236 1.936 26.120 1.00 94.75 89 GLU A N 1
ATOM 694 C CA . GLU A 1 89 ? -11.083 3.353 26.413 1.00 94.75 89 GLU A CA 1
ATOM 695 C C . GLU A 1 89 ? -11.964 3.704 27.611 1.00 94.75 89 GLU A C 1
ATOM 697 O O . GLU A 1 89 ? -13.185 3.539 27.570 1.00 94.75 89 GLU A O 1
ATOM 702 N N . ASP A 1 90 ? -11.330 4.174 28.683 1.00 91.62 90 ASP A N 1
ATOM 703 C CA . ASP A 1 90 ? -11.972 4.437 29.970 1.00 91.62 90 ASP A CA 1
ATOM 704 C C . ASP A 1 90 ? -12.739 3.203 30.492 1.00 91.62 90 ASP A C 1
ATOM 706 O O . ASP A 1 90 ? -12.130 2.174 30.778 1.00 91.62 90 ASP A O 1
ATOM 710 N N . CYS A 1 91 ? -14.067 3.284 30.623 1.00 93.56 91 CYS A N 1
ATOM 711 C CA . CYS A 1 91 ? -14.937 2.188 31.067 1.00 93.56 91 CYS A CA 1
ATOM 712 C C . CYS A 1 91 ? -15.671 1.474 29.916 1.00 93.56 91 CYS A C 1
ATOM 714 O O . CYS A 1 91 ? -16.626 0.727 30.153 1.00 93.56 91 CYS A O 1
ATOM 716 N N . TYR A 1 92 ? -15.241 1.699 28.672 1.00 94.81 92 TYR A N 1
ATOM 717 C CA . TYR A 1 92 ? -15.894 1.166 27.484 1.00 94.81 92 TYR A CA 1
ATOM 718 C C . TYR A 1 92 ? -14.967 0.277 26.656 1.00 94.81 92 TYR A C 1
ATOM 720 O O . TYR A 1 92 ? -13.805 0.597 26.410 1.00 94.81 92 TYR A O 1
ATOM 728 N N . GLN A 1 93 ? -15.527 -0.817 26.150 1.00 96.38 93 GLN A N 1
ATOM 729 C CA . GLN A 1 93 ? -14.960 -1.584 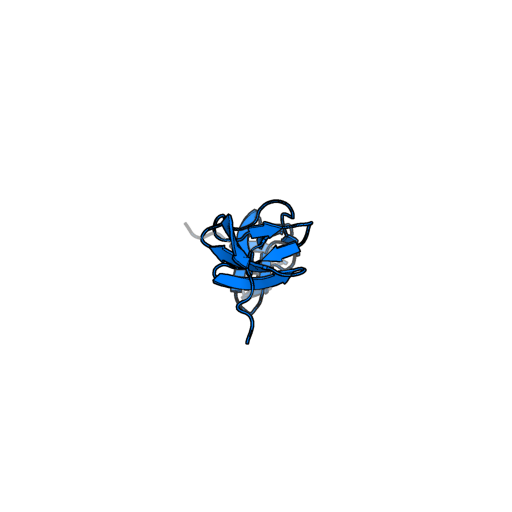25.056 1.00 96.38 93 GLN A CA 1
ATOM 730 C C . GLN A 1 93 ? -15.518 -1.035 23.743 1.00 96.38 93 GLN A C 1
ATOM 732 O O . GLN A 1 93 ? -16.731 -0.970 23.531 1.00 96.38 93 GLN A O 1
ATOM 737 N N . ASN A 1 94 ? -14.622 -0.645 22.849 1.00 97.44 94 ASN A N 1
ATOM 738 C CA . ASN A 1 94 ? -14.944 -0.217 21.501 1.00 97.44 94 ASN A CA 1
ATOM 739 C C . ASN A 1 94 ? -14.595 -1.327 20.512 1.00 97.44 94 ASN A C 1
ATOM 741 O O . ASN A 1 94 ? -13.615 -2.046 20.697 1.00 97.44 94 ASN A O 1
ATOM 745 N N . THR A 1 95 ? -15.376 -1.437 19.446 1.00 97.62 95 THR A N 1
ATOM 746 C CA . THR A 1 95 ? -15.157 -2.358 18.330 1.00 97.62 95 THR A CA 1
ATOM 747 C C . THR A 1 95 ? -15.346 -1.590 17.035 1.00 97.62 95 THR A C 1
ATOM 749 O O . THR A 1 95 ? -16.361 -0.918 16.855 1.00 97.62 95 THR A O 1
ATOM 752 N N . CYS A 1 96 ? -14.393 -1.673 16.113 1.00 98.12 96 CYS A N 1
ATOM 753 C CA . CYS A 1 96 ? -14.622 -1.173 14.767 1.00 98.12 96 CYS A CA 1
ATOM 754 C C . CYS A 1 96 ? -15.436 -2.201 13.985 1.00 98.12 96 CYS A C 1
ATOM 756 O O . CYS A 1 96 ? -14.986 -3.323 13.806 1.00 98.12 96 CYS A O 1
ATOM 758 N N . SER A 1 97 ? -16.614 -1.834 13.491 1.00 97.56 97 SER A N 1
ATOM 759 C CA . SER A 1 97 ? -17.435 -2.716 12.665 1.00 97.56 97 SER A CA 1
ATOM 760 C C . SER A 1 97 ? -17.901 -1.977 11.420 1.00 97.56 97 SER A C 1
ATOM 762 O O . SER A 1 97 ? -18.668 -1.013 11.494 1.00 97.56 97 SER A O 1
ATOM 764 N N . SER A 1 98 ? -17.417 -2.414 10.257 1.00 96.06 98 SER A N 1
ATOM 765 C CA . SER A 1 98 ? -17.787 -1.883 8.941 1.00 96.06 98 SER A CA 1
ATOM 766 C C . SER A 1 98 ? -17.705 -0.350 8.859 1.00 96.06 98 SER A C 1
ATOM 768 O O . SER A 1 98 ? -18.625 0.313 8.375 1.00 96.06 98 SER A O 1
ATOM 770 N N . GLY A 1 99 ? -16.611 0.219 9.371 1.00 95.81 99 GLY A N 1
ATOM 771 C CA . GLY A 1 99 ? -16.355 1.662 9.360 1.00 95.81 99 GLY A CA 1
ATOM 772 C C . GLY A 1 99 ? -17.048 2.462 10.460 1.00 95.81 99 GLY A C 1
ATOM 773 O O . GLY A 1 99 ? -16.967 3.691 10.464 1.00 95.81 99 GLY A O 1
ATOM 774 N N . LYS A 1 100 ? -17.731 1.798 11.397 1.00 96.94 100 LYS A N 1
ATOM 775 C CA . LYS A 1 100 ? -18.395 2.440 12.535 1.00 96.94 100 LYS A CA 1
ATOM 776 C C . LYS A 1 100 ? -17.835 1.914 13.846 1.00 96.94 100 LYS A C 1
ATOM 778 O O . LYS A 1 100 ? -17.715 0.709 14.036 1.00 96.94 100 LYS A O 1
ATOM 783 N N . VAL A 1 101 ? -17.528 2.826 14.763 1.00 97.44 101 VAL A N 1
ATOM 784 C CA . VAL A 1 101 ? -17.161 2.461 16.133 1.00 97.44 101 VAL A CA 1
ATOM 785 C C . VAL A 1 101 ? -18.430 2.072 16.884 1.00 97.44 101 VAL A C 1
ATOM 787 O O . VAL A 1 101 ? -19.357 2.872 16.999 1.00 97.44 101 VAL A O 1
ATOM 790 N N . GLN A 1 102 ? -18.474 0.834 17.361 1.00 97.25 102 GLN A N 1
ATOM 791 C CA . GLN A 1 102 ? -19.485 0.323 18.277 1.00 97.25 102 GLN A CA 1
ATOM 792 C C . GLN A 1 102 ? -18.902 0.324 19.686 1.00 97.25 102 GLN A C 1
ATOM 794 O O . GLN A 1 102 ? -17.829 -0.228 19.907 1.00 97.25 102 GLN A O 1
ATOM 799 N N . THR A 1 103 ? -19.606 0.931 20.632 1.00 96.19 103 THR A N 1
ATOM 800 C CA . THR A 1 103 ? -19.137 1.103 22.009 1.00 96.19 103 THR A CA 1
ATOM 801 C C . THR A 1 103 ? -20.063 0.356 22.959 1.00 96.19 103 THR A C 1
ATOM 803 O O . THR A 1 103 ? -21.283 0.377 22.794 1.00 96.19 103 THR A O 1
ATOM 806 N N . SER A 1 104 ? -19.505 -0.326 23.952 1.00 94.31 104 SER A N 1
ATOM 807 C CA . SER A 1 104 ? -20.260 -1.025 24.994 1.00 94.31 104 SER A CA 1
ATOM 808 C C . SER A 1 104 ? -19.543 -0.907 26.340 1.00 94.31 104 SER A C 1
ATOM 810 O O . SER A 1 104 ? -18.313 -0.873 26.357 1.00 94.31 104 SER A O 1
ATOM 812 N N . PRO A 1 105 ? -20.264 -0.822 27.470 1.00 94.06 105 PRO A N 1
ATOM 813 C CA . PRO A 1 105 ? -19.639 -0.860 28.791 1.00 94.06 105 PRO A CA 1
ATOM 814 C C . PRO A 1 105 ? -18.839 -2.154 28.979 1.00 94.06 105 PRO A C 1
ATOM 816 O O . PRO A 1 105 ? -19.293 -3.221 28.561 1.00 94.06 105 PRO A O 1
ATOM 819 N N . ILE A 1 106 ? -17.667 -2.070 29.612 1.00 89.75 106 ILE A N 1
ATOM 820 C CA . ILE A 1 106 ? -16.885 -3.264 29.962 1.00 89.75 106 ILE A CA 1
ATOM 821 C C . ILE A 1 106 ? -17.661 -4.041 31.041 1.00 89.75 106 ILE A C 1
ATOM 823 O O . ILE A 1 106 ? -18.038 -3.441 32.052 1.00 89.75 106 ILE A O 1
ATOM 827 N N . PRO A 1 107 ? -17.930 -5.351 30.864 1.00 80.69 107 PRO A N 1
ATOM 828 C CA . PRO A 1 107 ? -18.582 -6.145 31.898 1.00 80.69 107 PRO A CA 1
ATOM 829 C C . PRO A 1 107 ? -17.739 -6.149 33.177 1.00 80.69 107 PRO A C 1
ATOM 831 O O . PRO A 1 107 ? -16.559 -6.505 33.142 1.00 80.69 107 PRO A O 1
ATOM 834 N N . ASN A 1 108 ? -18.344 -5.783 34.310 1.00 70.62 108 ASN A N 1
ATOM 835 C CA . ASN A 1 108 ? -17.720 -6.003 35.613 1.00 70.62 108 ASN A CA 1
ATOM 836 C C . ASN A 1 108 ? -17.542 -7.518 35.803 1.00 70.62 108 ASN A C 1
ATOM 838 O O . ASN A 1 108 ? -18.519 -8.262 35.698 1.00 70.62 108 ASN A O 1
ATOM 842 N N . LYS A 1 109 ? -16.294 -7.953 36.008 1.00 56.84 109 LYS A N 1
ATOM 843 C CA . LYS A 1 109 ? -15.952 -9.345 36.331 1.00 56.84 109 LYS A CA 1
ATOM 844 C C . LYS A 1 109 ? -16.469 -9.746 37.705 1.00 56.84 109 LYS A C 1
ATOM 846 O O . LYS A 1 109 ? -16.438 -8.883 38.610 1.00 56.84 109 LYS A O 1
#

Radius of gyration: 22.93 Å; chains: 1; bounding box: 45×20×74 Å

Organism: Meganyctiphanes norvegica (NCBI:txid48144)

Secondary structure (DSSP, 8-state):
------TT-EEEETTEEEEEETTEEEEEE-TTTEEEETTEEEETT-EEEETTEEEEEETTEEEEEEEEE-TTSEEETTEEE-TT-EEEETTEEEEEETTEEEEEEPPP-

Foldseek 3Di:
DDDDDDAQDWDDDFQWIWHHHPNDIDTDGQQQAWEQDPNDIDGAQGWDDDQQWIWGQHRNDIDTPQVRGDQQWEQDPNDIGGAQDWDDDDQWIWGRGRHDIDIDGDDDD

Sequence (109 aa):
GVKIREPGSTWFDGCKKMTCESGNINKEFAKNKCCKVNGTVYTDGQKWYKGCYEMTCKSGIPISTGDHILKTCCKHKGKVYENDQTWEEDCYQNTCSSGKVQTSPIPNK